Protein AF-A0A816SYZ8-F1 (afdb_monomer_lite)

Structure (mmCIF, N/CA/C/O backbone):
data_AF-A0A816SYZ8-F1
#
_entry.id   AF-A0A816SYZ8-F1
#
loop_
_atom_site.group_PDB
_atom_site.id
_atom_site.type_symbol
_atom_site.label_atom_id
_atom_site.label_alt_id
_atom_site.label_comp_id
_atom_site.label_asym_id
_atom_site.label_entity_id
_atom_site.label_seq_id
_atom_site.pdbx_PDB_ins_code
_atom_site.Cartn_x
_atom_site.Cartn_y
_atom_site.Cartn_z
_atom_site.occupancy
_atom_site.B_iso_or_equiv
_atom_site.auth_seq_id
_atom_site.auth_comp_id
_atom_site.auth_asym_id
_atom_site.auth_atom_id
_atom_site.pdbx_PDB_model_num
ATOM 1 N N . MET A 1 1 ? 52.688 -24.072 -40.831 1.00 49.75 1 MET A N 1
ATOM 2 C CA . MET A 1 1 ? 51.729 -23.255 -40.058 1.00 49.75 1 MET A CA 1
ATOM 3 C C . MET A 1 1 ? 50.571 -22.846 -40.954 1.00 49.75 1 MET A C 1
ATOM 5 O O . MET A 1 1 ? 50.800 -22.141 -41.927 1.00 49.75 1 MET A O 1
ATOM 9 N N . ARG A 1 2 ? 49.354 -23.315 -40.670 1.00 46.72 2 ARG A N 1
ATOM 10 C CA . ARG A 1 2 ? 48.093 -22.760 -41.188 1.00 46.72 2 ARG A CA 1
ATOM 11 C C . ARG A 1 2 ? 46.984 -23.252 -40.259 1.00 46.72 2 ARG A C 1
ATOM 13 O O . ARG A 1 2 ? 46.873 -24.449 -40.021 1.00 46.72 2 ARG A O 1
ATOM 20 N N . PHE A 1 3 ? 46.315 -22.293 -39.631 1.00 46.62 3 PHE A N 1
ATOM 21 C CA . PHE A 1 3 ? 45.422 -22.456 -38.488 1.00 46.62 3 PHE A CA 1
ATOM 22 C C . PHE A 1 3 ? 44.155 -23.236 -38.858 1.00 46.62 3 PHE A C 1
ATOM 24 O O . PHE A 1 3 ? 43.442 -22.861 -39.785 1.00 46.62 3 PHE A O 1
ATOM 31 N N . PHE A 1 4 ? 43.853 -24.280 -38.085 1.00 46.38 4 PHE A N 1
ATOM 32 C CA . PHE A 1 4 ? 42.517 -24.855 -37.998 1.00 46.38 4 PHE A CA 1
ATOM 33 C C . PHE A 1 4 ? 41.636 -23.891 -37.198 1.00 46.38 4 PHE A C 1
ATOM 35 O O . PHE A 1 4 ? 41.718 -23.850 -35.974 1.00 46.38 4 PHE A O 1
ATOM 42 N N . ILE A 1 5 ? 40.810 -23.095 -37.875 1.00 57.00 5 ILE A N 1
ATOM 43 C CA . ILE A 1 5 ? 39.728 -22.356 -37.216 1.00 57.00 5 ILE A CA 1
ATOM 44 C C . ILE A 1 5 ? 38.494 -23.258 -37.264 1.00 57.00 5 ILE A C 1
ATOM 46 O O . ILE A 1 5 ? 37.673 -23.171 -38.171 1.00 57.00 5 ILE A O 1
ATOM 50 N N . PHE A 1 6 ? 38.400 -24.172 -36.298 1.00 47.22 6 PHE A N 1
ATOM 51 C CA . PHE A 1 6 ? 37.133 -24.799 -35.933 1.00 47.22 6 PHE A CA 1
ATOM 52 C C . PHE A 1 6 ? 36.435 -23.860 -34.951 1.00 47.22 6 PHE A C 1
ATOM 54 O O . PHE A 1 6 ? 36.705 -23.906 -33.753 1.00 47.22 6 PHE A O 1
ATOM 61 N N . LEU A 1 7 ? 35.559 -22.985 -35.447 1.00 55.72 7 LEU A N 1
ATOM 62 C CA . LEU A 1 7 ? 34.556 -22.366 -34.587 1.00 55.72 7 LEU A CA 1
ATOM 63 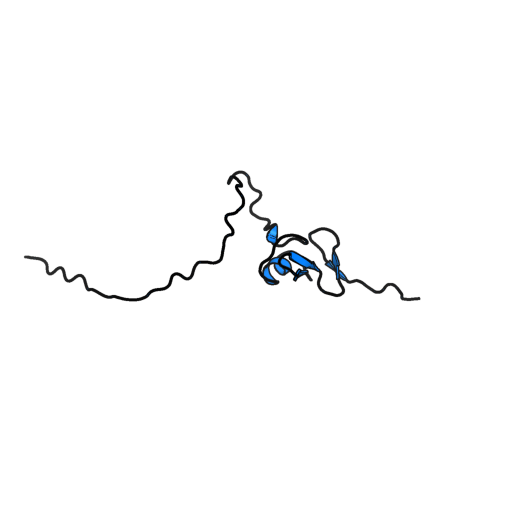C C . LEU A 1 7 ? 33.274 -23.181 -34.712 1.00 55.72 7 LEU A C 1
ATOM 65 O O . LEU A 1 7 ? 32.688 -23.333 -35.780 1.00 55.72 7 LEU A O 1
ATOM 69 N N . ILE A 1 8 ? 32.952 -23.799 -33.586 1.00 60.38 8 ILE A N 1
ATOM 70 C CA . ILE A 1 8 ? 31.922 -24.798 -33.376 1.00 60.38 8 ILE A CA 1
ATOM 71 C C . ILE A 1 8 ? 30.557 -24.118 -33.504 1.00 60.38 8 ILE A C 1
ATOM 73 O O . ILE A 1 8 ? 30.261 -23.170 -32.780 1.00 60.38 8 ILE A O 1
ATOM 77 N N . PHE A 1 9 ? 29.717 -24.618 -34.411 1.00 58.06 9 PHE A N 1
ATOM 78 C CA . PHE A 1 9 ? 28.281 -24.371 -34.357 1.00 58.06 9 PHE A CA 1
ATOM 79 C C . PHE A 1 9 ? 27.723 -25.136 -33.153 1.00 58.06 9 PHE A C 1
ATOM 81 O O . PHE A 1 9 ? 27.615 -26.359 -33.193 1.00 58.06 9 PHE A O 1
ATOM 88 N N . ALA A 1 10 ? 27.366 -24.421 -32.090 1.00 52.41 10 ALA A N 1
ATOM 89 C CA . ALA A 1 10 ? 26.468 -24.922 -31.058 1.00 52.41 10 ALA A CA 1
ATOM 90 C C . ALA A 1 10 ? 25.223 -24.034 -31.067 1.00 52.41 10 ALA A C 1
ATOM 92 O O . ALA A 1 10 ? 25.263 -22.865 -30.688 1.00 52.41 10 ALA A O 1
ATOM 93 N N . GLY A 1 11 ? 24.140 -24.585 -31.610 1.00 53.00 11 GLY A N 1
ATOM 94 C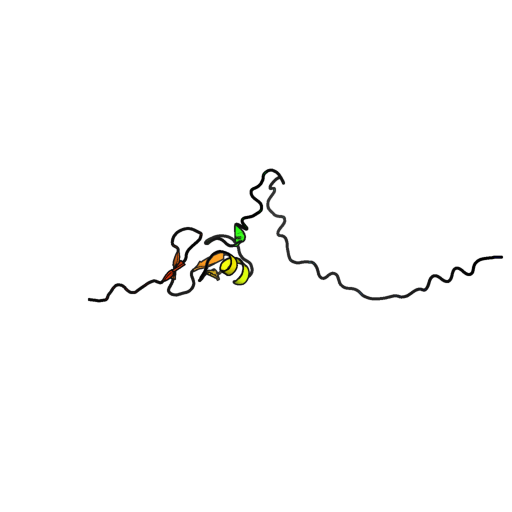 CA . GLY A 1 11 ? 22.827 -23.967 -31.600 1.00 53.00 11 GLY A CA 1
ATOM 95 C C . GLY A 1 11 ? 22.089 -24.153 -30.273 1.00 53.00 11 GLY A C 1
ATOM 96 O O . GLY A 1 11 ? 22.446 -24.997 -29.457 1.00 53.00 11 GLY A O 1
ATOM 97 N N . ALA A 1 12 ? 20.998 -23.388 -30.186 1.00 49.59 12 ALA A N 1
ATOM 98 C CA . ALA A 1 12 ? 19.872 -23.451 -29.254 1.00 49.59 12 ALA A CA 1
ATOM 99 C C . ALA A 1 12 ? 20.139 -23.045 -27.790 1.00 49.59 12 ALA A C 1
ATOM 101 O O . ALA A 1 12 ? 20.744 -23.774 -27.020 1.00 49.59 12 ALA A O 1
ATOM 102 N N . THR A 1 13 ? 19.553 -21.924 -27.360 1.00 50.19 13 THR A N 1
ATOM 103 C CA . THR A 1 13 ? 18.241 -21.938 -26.683 1.00 50.19 13 THR A CA 1
ATOM 104 C C . THR A 1 13 ? 17.580 -20.561 -26.801 1.00 50.19 13 THR A C 1
ATOM 106 O O . THR A 1 13 ? 18.204 -19.523 -26.605 1.00 50.19 13 THR A O 1
ATOM 109 N N . ALA A 1 14 ? 16.309 -20.561 -27.196 1.00 55.59 14 ALA A N 1
ATOM 110 C CA . ALA A 1 14 ? 15.427 -19.413 -27.074 1.00 55.59 14 ALA A CA 1
ATOM 111 C C . ALA A 1 14 ? 15.101 -19.193 -25.595 1.00 55.59 14 ALA A C 1
ATOM 113 O O . ALA A 1 14 ? 14.786 -20.176 -24.938 1.00 55.59 14 ALA A O 1
ATOM 114 N N . LEU A 1 15 ? 15.125 -17.942 -25.128 1.00 55.88 15 LEU A N 1
ATOM 115 C CA . LEU A 1 15 ? 14.331 -17.406 -24.012 1.00 55.88 15 LEU A CA 1
ATOM 116 C C . LEU A 1 15 ? 14.445 -15.864 -24.049 1.00 55.88 15 LEU A C 1
ATOM 118 O O . LEU A 1 15 ? 15.471 -15.328 -23.630 1.00 55.88 15 LEU A O 1
ATOM 122 N N . PRO A 1 16 ? 13.429 -15.113 -24.510 1.00 50.97 16 PRO A N 1
ATOM 123 C CA . PRO A 1 16 ? 13.193 -13.774 -24.004 1.00 50.97 16 PRO A CA 1
ATOM 124 C C . PRO A 1 16 ? 12.327 -13.932 -22.749 1.00 50.97 16 PRO A C 1
ATOM 126 O O . PRO A 1 16 ? 11.119 -14.121 -22.836 1.00 50.97 16 PRO A O 1
ATOM 129 N N . ALA A 1 17 ? 12.949 -13.926 -21.575 1.00 54.62 17 ALA A N 1
ATOM 130 C CA . ALA A 1 17 ? 12.244 -13.880 -20.294 1.00 54.62 17 ALA A CA 1
ATOM 131 C C . ALA A 1 17 ? 12.870 -12.787 -19.427 1.00 54.62 17 ALA A C 1
ATOM 133 O O . ALA A 1 17 ? 13.481 -13.034 -18.394 1.00 54.62 17 ALA A O 1
ATOM 134 N N . ASN A 1 18 ? 12.784 -11.560 -19.925 1.00 52.38 18 ASN A N 1
ATOM 135 C CA . ASN A 1 18 ? 12.782 -10.380 -19.074 1.00 52.38 18 ASN A CA 1
ATOM 136 C C . ASN A 1 18 ? 11.889 -9.337 -19.749 1.00 52.38 18 ASN A C 1
ATOM 138 O O . ASN A 1 18 ? 12.329 -8.316 -20.266 1.00 52.38 18 ASN A O 1
ATOM 142 N N . PHE A 1 19 ? 10.618 -9.716 -19.865 1.00 52.06 19 PHE A N 1
ATOM 143 C CA . PHE A 1 19 ? 9.523 -8.796 -20.103 1.00 52.06 19 PHE A CA 1
ATOM 144 C C . PHE A 1 19 ? 8.673 -8.838 -18.840 1.00 52.06 19 PHE A C 1
ATOM 146 O O . PHE A 1 19 ? 7.643 -9.499 -18.799 1.00 52.06 19 PHE A O 1
ATOM 153 N N . ASP A 1 20 ? 9.140 -8.158 -17.802 1.00 41.84 20 ASP A N 1
ATOM 154 C CA . ASP A 1 20 ? 8.249 -7.673 -16.759 1.00 41.84 20 ASP A CA 1
ATOM 155 C C . ASP A 1 20 ? 8.022 -6.194 -17.061 1.00 41.84 20 ASP A C 1
ATOM 157 O O . ASP A 1 20 ? 8.687 -5.311 -16.531 1.00 41.84 20 ASP A O 1
ATOM 161 N N . TYR A 1 21 ? 7.168 -5.973 -18.064 1.00 50.41 21 TYR A N 1
ATOM 162 C CA . TYR A 1 21 ? 6.191 -4.888 -18.111 1.00 50.41 21 TYR A CA 1
ATOM 163 C C . TYR A 1 21 ? 6.582 -3.625 -17.315 1.00 50.41 21 TYR A C 1
ATOM 165 O O . TYR A 1 21 ? 6.056 -3.361 -16.237 1.00 50.41 21 TYR A O 1
ATOM 173 N N . TYR A 1 22 ? 7.498 -2.824 -17.863 1.00 52.59 22 TYR A N 1
ATOM 174 C CA . TYR A 1 22 ? 7.537 -1.396 -17.561 1.00 52.59 22 TYR A CA 1
ATOM 175 C C . TYR A 1 22 ? 6.509 -0.750 -18.490 1.00 52.59 22 TYR A C 1
ATOM 177 O O . TYR A 1 22 ? 6.713 -0.716 -19.704 1.00 52.59 22 TYR A O 1
ATOM 185 N N . ASP A 1 23 ? 5.377 -0.311 -17.941 1.00 48.78 23 ASP A N 1
ATOM 186 C CA . ASP A 1 23 ? 4.425 0.531 -18.668 1.00 48.78 23 ASP A CA 1
ATOM 187 C C . ASP A 1 23 ? 5.085 1.894 -18.932 1.00 48.78 23 ASP A C 1
ATOM 189 O O . ASP A 1 23 ? 4.988 2.835 -18.146 1.00 48.78 23 ASP A O 1
ATOM 193 N N . ASP A 1 24 ? 5.824 1.972 -20.037 1.00 55.31 24 ASP A N 1
ATOM 194 C CA . ASP A 1 24 ? 6.375 3.194 -20.622 1.00 55.31 24 ASP A CA 1
ATOM 195 C C . ASP A 1 24 ? 5.234 3.991 -21.281 1.00 55.31 24 ASP A C 1
ATOM 197 O O . ASP A 1 24 ? 5.142 4.118 -22.499 1.00 55.31 24 ASP A O 1
ATOM 201 N N . SER A 1 25 ? 4.298 4.477 -20.462 1.00 52.44 25 SER A N 1
ATOM 202 C CA . SER A 1 25 ? 3.197 5.349 -20.900 1.00 52.44 25 SER A CA 1
ATOM 203 C C . SER A 1 25 ? 3.193 6.708 -20.190 1.00 52.44 25 SER A C 1
ATOM 205 O O . SER A 1 25 ? 2.250 7.4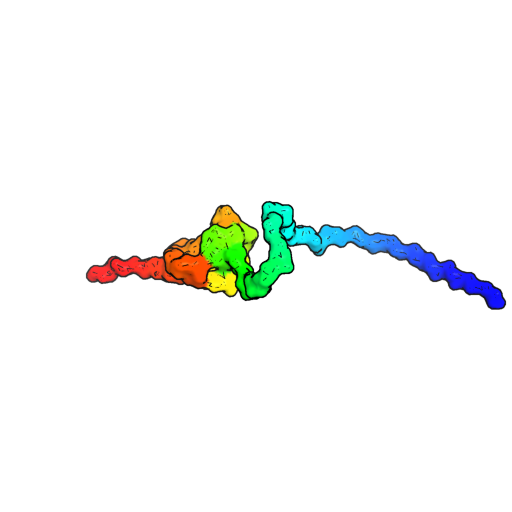84 -20.353 1.00 52.44 25 SER A O 1
ATOM 207 N N . ILE A 1 26 ? 4.246 7.060 -19.438 1.00 48.66 26 ILE A N 1
ATOM 208 C CA . ILE A 1 26 ? 4.383 8.400 -18.857 1.00 48.66 26 ILE A CA 1
ATOM 209 C C . ILE A 1 26 ? 5.725 9.035 -19.244 1.00 48.66 26 ILE A C 1
ATOM 211 O O . ILE A 1 26 ? 6.805 8.604 -18.856 1.00 48.66 26 ILE A O 1
ATOM 215 N N . LEU A 1 27 ? 5.635 10.103 -20.037 1.00 45.06 27 LEU A N 1
ATOM 216 C CA . LEU A 1 27 ? 6.738 11.010 -20.339 1.00 45.06 27 LEU A CA 1
ATOM 217 C C . LEU A 1 27 ? 7.148 11.746 -19.050 1.00 45.06 27 LEU A C 1
ATOM 219 O O . LEU A 1 27 ? 6.662 12.846 -18.791 1.00 45.06 27 LEU A O 1
ATOM 223 N N . VAL A 1 28 ? 8.034 11.165 -18.239 1.00 50.66 28 VAL A N 1
ATOM 224 C CA . VAL A 1 28 ? 8.741 11.893 -17.170 1.00 50.66 28 VAL A CA 1
ATOM 225 C C . VAL A 1 28 ? 10.242 11.946 -17.470 1.00 50.66 28 VAL A C 1
ATOM 227 O O . VAL A 1 28 ? 10.852 10.912 -17.735 1.00 50.66 28 VAL A O 1
ATOM 230 N N . PRO A 1 29 ? 10.864 13.141 -17.478 1.00 42.56 29 PRO A N 1
ATOM 231 C CA . PRO A 1 29 ? 12.299 13.272 -17.701 1.00 42.56 29 PRO A CA 1
ATOM 232 C C . PRO A 1 29 ? 13.091 12.668 -16.524 1.00 42.56 29 PRO A C 1
ATOM 234 O O . PRO A 1 29 ? 12.695 12.866 -15.372 1.00 42.56 29 PRO A O 1
ATOM 237 N N . PRO A 1 30 ? 14.236 11.997 -16.773 1.00 49.94 30 PRO A N 1
ATOM 238 C CA . PRO A 1 30 ? 15.105 11.458 -15.730 1.00 49.94 30 PRO A CA 1
ATOM 239 C C . PRO A 1 30 ? 15.899 12.603 -15.095 1.00 49.94 30 PRO A C 1
ATOM 241 O O . PRO A 1 30 ? 17.081 12.806 -15.368 1.00 49.94 30 PRO A O 1
ATOM 244 N N . THR A 1 31 ? 15.237 13.438 -14.300 1.00 50.84 31 THR A N 1
ATOM 245 C CA . THR A 1 31 ? 15.888 14.561 -13.628 1.00 50.84 31 THR A CA 1
ATOM 246 C C . THR A 1 31 ? 15.345 14.724 -12.218 1.00 50.84 31 THR A C 1
ATOM 248 O O . THR A 1 31 ? 14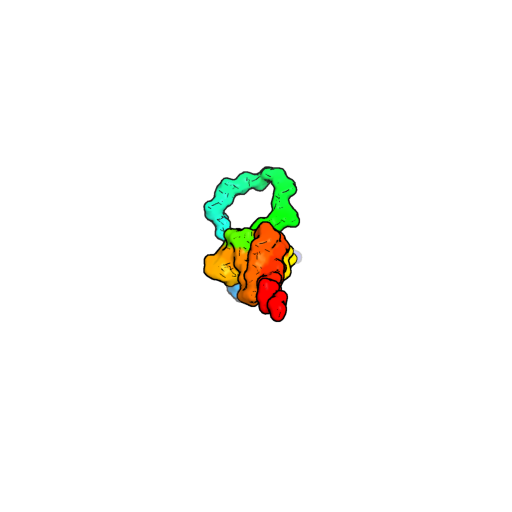.186 15.084 -12.041 1.00 50.84 31 THR A O 1
ATOM 251 N N . THR A 1 32 ? 16.249 14.573 -11.243 1.00 50.25 32 THR A N 1
ATOM 252 C CA . THR A 1 32 ? 16.157 14.947 -9.817 1.00 50.25 32 THR A CA 1
ATOM 253 C C . THR A 1 32 ? 15.589 13.892 -8.854 1.00 50.25 32 THR A C 1
ATOM 255 O O . THR A 1 32 ? 14.396 13.825 -8.625 1.00 50.25 32 THR A O 1
ATOM 258 N N . VAL A 1 33 ? 16.485 13.098 -8.247 1.00 48.03 33 VAL A N 1
ATOM 259 C CA . VAL A 1 33 ? 16.514 12.645 -6.828 1.00 48.03 33 VAL A CA 1
ATOM 260 C C . VAL A 1 33 ? 15.201 12.303 -6.076 1.00 48.03 33 VAL A C 1
ATOM 262 O O . VAL A 1 33 ? 15.191 12.301 -4.848 1.00 48.03 33 VAL A O 1
ATOM 265 N N . ALA A 1 34 ? 14.124 11.926 -6.763 1.00 48.44 34 ALA A N 1
ATOM 266 C CA . ALA A 1 34 ? 12.892 11.378 -6.182 1.00 48.44 34 ALA A CA 1
ATOM 267 C C . ALA A 1 34 ? 12.781 9.844 -6.349 1.00 48.44 34 ALA A C 1
ATOM 269 O O . ALA A 1 34 ? 11.751 9.253 -6.047 1.00 48.44 34 ALA A O 1
ATOM 270 N N . GLU A 1 35 ? 13.843 9.177 -6.807 1.00 45.50 35 GLU A N 1
ATOM 271 C CA . GLU A 1 35 ? 13.856 7.748 -7.164 1.00 45.50 35 GLU A CA 1
ATOM 272 C C . GLU A 1 35 ? 14.391 6.818 -6.053 1.00 45.50 35 GLU A C 1
ATOM 274 O O . GLU A 1 35 ? 15.116 5.867 -6.326 1.00 45.50 35 GLU A O 1
ATOM 279 N N . ILE A 1 36 ? 14.047 7.056 -4.779 1.00 53.44 36 ILE A N 1
ATOM 280 C CA . ILE A 1 36 ? 14.209 6.023 -3.722 1.00 53.44 36 ILE A CA 1
ATOM 281 C C . ILE A 1 36 ? 12.948 5.868 -2.857 1.00 53.44 36 ILE A C 1
ATOM 283 O O . ILE A 1 36 ? 12.982 5.323 -1.758 1.00 53.44 36 ILE A O 1
ATOM 287 N N . ILE A 1 37 ? 11.802 6.330 -3.347 1.00 54.09 37 ILE A N 1
ATOM 288 C CA . ILE A 1 37 ? 10.511 5.990 -2.753 1.00 54.09 37 ILE A CA 1
ATOM 289 C C . ILE A 1 37 ? 9.625 5.543 -3.902 1.00 54.09 37 ILE A C 1
ATOM 291 O O . ILE A 1 37 ? 9.179 6.351 -4.705 1.00 54.09 37 ILE A O 1
ATOM 295 N N . SER A 1 38 ? 9.451 4.229 -4.026 1.00 68.81 38 SER A N 1
ATOM 296 C CA . SER A 1 38 ? 8.539 3.634 -4.998 1.00 68.81 38 SER A CA 1
ATOM 297 C C . SER A 1 38 ? 7.118 4.062 -4.638 1.00 68.81 38 SER A C 1
ATOM 299 O O . SER A 1 38 ? 6.485 3.476 -3.761 1.00 68.81 38 SER A O 1
ATOM 301 N N . TYR A 1 39 ? 6.633 5.134 -5.266 1.00 64.31 39 TYR A N 1
ATOM 302 C CA . TYR A 1 39 ? 5.286 5.660 -5.038 1.00 64.31 39 TYR A CA 1
ATOM 303 C C . TYR A 1 39 ? 4.196 4.634 -5.406 1.00 64.31 39 TYR A C 1
ATOM 305 O O . TYR A 1 39 ? 3.103 4.711 -4.864 1.00 64.31 39 TYR A O 1
ATOM 313 N N . ASP A 1 40 ? 4.519 3.632 -6.233 1.00 69.12 40 ASP A N 1
ATOM 314 C CA . ASP A 1 40 ? 3.693 2.450 -6.556 1.00 69.12 40 ASP A CA 1
ATOM 315 C C . ASP A 1 40 ? 3.267 1.641 -5.314 1.00 69.12 40 ASP A C 1
ATOM 317 O O . ASP A 1 40 ? 2.260 0.948 -5.320 1.00 69.12 40 ASP A O 1
ATOM 321 N N . SER A 1 41 ? 3.992 1.766 -4.201 1.00 80.88 41 SER A N 1
ATOM 322 C CA . SER A 1 41 ? 3.692 1.039 -2.963 1.00 80.88 41 SER A CA 1
ATOM 323 C C . SER A 1 41 ? 2.811 1.815 -1.975 1.00 80.88 41 SER A C 1
ATOM 325 O O . SER A 1 41 ? 2.593 1.347 -0.859 1.00 80.88 41 SER A O 1
ATOM 327 N N . LEU A 1 42 ? 2.348 3.018 -2.330 1.00 87.38 42 LEU A N 1
ATOM 328 C CA . LEU A 1 42 ? 1.514 3.871 -1.475 1.00 87.38 42 LEU A CA 1
ATOM 329 C C . LEU A 1 42 ? 0.022 3.608 -1.699 1.00 87.38 42 LEU A C 1
ATOM 331 O O . LEU A 1 42 ? -0.405 3.265 -2.799 1.00 87.38 42 LEU A O 1
ATOM 335 N N . LEU A 1 43 ? -0.806 3.862 -0.682 1.00 90.12 43 LEU A N 1
ATOM 336 C CA . LEU A 1 43 ? -2.261 3.716 -0.812 1.00 90.12 43 LEU A CA 1
ATOM 337 C C . LEU A 1 43 ? -2.821 4.605 -1.941 1.00 90.12 43 LEU A C 1
ATOM 339 O O . LEU A 1 43 ? -2.494 5.787 -2.043 1.00 90.12 43 LEU A O 1
ATOM 343 N N . GLY A 1 44 ? -3.674 4.030 -2.792 1.00 87.31 44 GLY A N 1
ATOM 344 C CA . GLY A 1 44 ? -4.299 4.679 -3.950 1.00 87.31 44 GLY A CA 1
ATOM 345 C C . GLY A 1 44 ? -3.462 4.688 -5.237 1.00 87.31 44 GLY A C 1
ATOM 346 O O . GLY A 1 44 ? -4.000 5.007 -6.311 1.00 87.31 44 GLY A O 1
ATOM 347 N N . TYR A 1 45 ? -2.183 4.313 -5.160 1.00 86.00 45 TYR A N 1
ATOM 348 C CA . TYR A 1 45 ? -1.314 4.171 -6.327 1.00 86.00 45 TYR A CA 1
ATOM 349 C C . TYR A 1 45 ? -1.539 2.844 -7.023 1.00 86.00 45 TYR A C 1
ATOM 351 O O . TYR A 1 45 ? -2.122 1.926 -6.450 1.00 86.00 45 TYR A O 1
ATOM 359 N N . SER A 1 46 ? -1.136 2.800 -8.291 1.00 84.62 46 SER A N 1
ATOM 360 C CA . SER A 1 46 ? -1.212 1.593 -9.098 1.00 84.62 46 SER A CA 1
ATOM 361 C C . SER A 1 46 ? -0.390 0.475 -8.463 1.00 84.62 46 SER A C 1
ATOM 363 O O . SER A 1 46 ? 0.588 0.742 -7.784 1.00 84.62 46 SER A O 1
ATOM 365 N N . CYS A 1 47 ? -0.805 -0.765 -8.669 1.00 87.62 47 CYS A N 1
ATOM 366 C CA . CYS A 1 47 ? -0.061 -1.939 -8.243 1.00 87.62 47 CYS A CA 1
ATOM 367 C C . CYS A 1 47 ? -0.359 -3.105 -9.182 1.00 87.62 47 CYS A C 1
ATOM 369 O O . CYS A 1 47 ? -1.404 -3.153 -9.837 1.00 87.62 47 CYS A O 1
ATOM 371 N N . HIS A 1 48 ? 0.559 -4.068 -9.226 1.00 88.38 48 HIS A N 1
ATOM 372 C CA . HIS A 1 48 ? 0.384 -5.311 -9.981 1.00 88.38 48 HIS A CA 1
ATOM 373 C C . HIS A 1 48 ? 0.136 -6.526 -9.075 1.00 88.38 48 HIS A C 1
ATOM 375 O O . HIS A 1 48 ? -0.516 -7.489 -9.467 1.00 88.38 48 HIS A O 1
ATOM 381 N N . SER A 1 49 ? 0.664 -6.485 -7.852 1.00 86.69 49 SER A N 1
ATOM 382 C CA . SER A 1 49 ? 0.633 -7.576 -6.883 1.00 86.69 49 SER A CA 1
ATOM 383 C C . SER A 1 49 ? 0.532 -7.009 -5.471 1.00 86.69 49 SER A C 1
ATOM 385 O O . SER A 1 49 ? 1.049 -5.929 -5.194 1.00 86.69 49 SER A O 1
ATOM 387 N N . ASP A 1 50 ? -0.055 -7.768 -4.545 1.00 88.00 50 ASP A N 1
ATOM 388 C CA . ASP A 1 50 ? -0.100 -7.422 -3.116 1.00 88.00 50 ASP A CA 1
ATOM 389 C C . ASP A 1 50 ? 1.295 -7.148 -2.535 1.00 88.00 50 ASP A C 1
ATOM 391 O O . ASP A 1 50 ? 1.463 -6.325 -1.635 1.00 88.00 50 ASP A O 1
ATOM 395 N N . ARG A 1 51 ? 2.329 -7.785 -3.101 1.00 84.44 51 ARG A N 1
ATOM 396 C CA . ARG A 1 51 ? 3.724 -7.577 -2.703 1.00 84.44 51 ARG A CA 1
ATOM 397 C C . ARG A 1 51 ? 4.210 -6.149 -2.971 1.00 84.44 51 ARG A C 1
ATOM 399 O O . ARG A 1 51 ? 5.089 -5.686 -2.247 1.00 84.44 51 ARG A O 1
ATOM 406 N N . ASN A 1 52 ? 3.651 -5.457 -3.970 1.00 81.38 52 ASN A N 1
ATOM 407 C CA . ASN A 1 52 ? 3.965 -4.054 -4.251 1.00 81.38 52 ASN A CA 1
ATOM 408 C C . ASN A 1 52 ? 3.510 -3.153 -3.098 1.00 81.38 52 ASN A C 1
ATOM 410 O O . ASN A 1 52 ? 4.276 -2.298 -2.658 1.00 81.38 52 ASN A O 1
ATOM 414 N N . CYS A 1 53 ? 2.307 -3.383 -2.570 1.00 87.31 53 CYS A N 1
ATOM 415 C CA . CYS A 1 53 ? 1.707 -2.571 -1.511 1.00 87.31 53 CYS A CA 1
ATOM 416 C C . CYS A 1 53 ? 2.281 -2.911 -0.128 1.00 87.31 53 CYS A C 1
ATOM 418 O O . CYS A 1 53 ? 2.637 -2.019 0.645 1.00 87.31 53 CYS A O 1
ATOM 420 N N . GLY A 1 54 ? 2.463 -4.206 0.152 1.00 78.19 54 GLY A N 1
ATOM 421 C CA . GLY A 1 54 ? 2.928 -4.701 1.450 1.00 78.19 54 GLY A CA 1
ATOM 422 C C . GLY A 1 54 ? 4.382 -4.364 1.805 1.00 78.19 54 GLY A C 1
ATOM 423 O O . GLY A 1 54 ? 4.812 -4.639 2.923 1.00 78.19 54 GLY A O 1
ATOM 424 N N . GLY A 1 55 ? 5.162 -3.793 0.879 1.00 79.25 55 GLY A N 1
ATOM 425 C CA . GLY A 1 55 ? 6.556 -3.406 1.126 1.00 79.25 55 GLY A CA 1
ATOM 426 C C . GLY A 1 55 ? 6.718 -2.104 1.921 1.00 79.25 55 GLY A C 1
ATOM 427 O O . GLY A 1 55 ? 7.665 -1.984 2.697 1.00 79.25 55 GLY A O 1
ATOM 428 N N . LEU A 1 56 ? 5.806 -1.141 1.737 1.00 79.94 56 LEU A N 1
ATOM 429 C CA . LEU A 1 56 ? 5.834 0.165 2.414 1.00 79.94 56 LEU A CA 1
ATOM 430 C C . LEU A 1 56 ? 4.638 0.373 3.342 1.00 79.94 56 LEU A C 1
ATOM 432 O O . LEU A 1 56 ? 4.784 1.042 4.365 1.00 79.94 56 LEU A O 1
ATOM 436 N N . VAL A 1 57 ? 3.479 -0.202 3.012 1.00 87.81 57 VAL A N 1
ATOM 437 C CA . VAL A 1 57 ? 2.262 -0.078 3.813 1.00 87.81 57 VAL A CA 1
ATOM 438 C C . VAL A 1 57 ? 1.877 -1.442 4.354 1.00 87.81 57 VAL A C 1
ATOM 440 O O . VAL A 1 57 ? 1.418 -2.322 3.628 1.00 87.81 57 VAL A O 1
ATOM 443 N N . SER A 1 58 ? 2.049 -1.617 5.661 1.00 90.00 58 SER A N 1
ATOM 444 C CA . SER A 1 58 ? 1.579 -2.816 6.345 1.00 90.00 58 SER A CA 1
ATOM 445 C C . SER A 1 58 ? 0.056 -2.893 6.289 1.00 90.00 58 SER A C 1
ATOM 447 O O . SER A 1 58 ? -0.633 -1.900 6.529 1.00 90.00 58 SER A O 1
ATOM 449 N N . ASN A 1 59 ? -0.456 -4.098 6.065 1.00 91.50 59 ASN A N 1
ATOM 450 C CA . ASN A 1 59 ? -1.878 -4.384 5.904 1.00 91.50 59 ASN A CA 1
ATOM 451 C C . ASN A 1 59 ? -2.521 -3.695 4.688 1.00 91.50 59 ASN A C 1
ATOM 453 O O . ASN A 1 59 ? -3.647 -3.200 4.768 1.00 91.50 59 ASN A O 1
ATOM 457 N N . ALA A 1 60 ? -1.790 -3.633 3.571 1.00 92.25 60 ALA A N 1
ATOM 458 C CA . ALA A 1 60 ? -2.297 -3.184 2.280 1.00 92.25 60 ALA A CA 1
ATOM 459 C C . ALA A 1 60 ? -2.202 -4.294 1.224 1.00 92.25 60 ALA A C 1
ATOM 461 O O . ALA A 1 60 ? -1.222 -5.039 1.174 1.00 92.25 60 ALA A O 1
ATOM 462 N N . LEU A 1 61 ? -3.211 -4.363 0.359 1.00 92.75 61 LEU A N 1
ATOM 463 C CA . LEU A 1 61 ? -3.350 -5.307 -0.748 1.00 92.75 61 LEU A CA 1
ATOM 464 C C . LEU A 1 61 ? -3.548 -4.560 -2.061 1.00 92.75 61 LEU A C 1
ATOM 466 O O . LEU A 1 61 ? -3.967 -3.402 -2.083 1.00 92.75 61 LEU A O 1
ATOM 470 N N . CYS A 1 62 ? -3.291 -5.250 -3.164 1.00 92.50 62 CYS A N 1
ATOM 471 C CA . CYS A 1 62 ? -3.546 -4.738 -4.491 1.00 92.50 62 CYS A CA 1
ATOM 472 C C . CYS A 1 62 ? -4.976 -5.076 -4.925 1.00 92.50 62 CYS A C 1
ATOM 474 O O . CYS A 1 62 ? -5.280 -6.182 -5.370 1.00 92.50 62 CYS A O 1
ATOM 476 N N . VAL A 1 63 ? -5.874 -4.101 -4.815 1.00 92.69 63 VAL A N 1
ATOM 477 C CA . VAL A 1 63 ? -7.295 -4.235 -5.139 1.00 92.69 63 VAL A CA 1
ATOM 478 C C . VAL A 1 63 ? -7.595 -3.426 -6.399 1.00 92.69 63 VAL A C 1
ATOM 480 O O . VAL A 1 63 ? -7.327 -2.233 -6.467 1.00 92.69 63 VAL A O 1
ATOM 483 N N . ASN A 1 64 ? -8.126 -4.076 -7.441 1.00 91.75 64 ASN A N 1
ATOM 484 C CA . ASN A 1 64 ? -8.399 -3.442 -8.744 1.00 91.75 64 ASN A CA 1
ATOM 485 C C . ASN A 1 64 ? -7.189 -2.696 -9.348 1.00 91.75 64 ASN A C 1
ATOM 487 O O . ASN A 1 64 ? -7.340 -1.657 -9.991 1.00 91.75 64 ASN A O 1
ATOM 491 N N . GLY A 1 65 ? -5.981 -3.224 -9.132 1.00 86.69 65 GLY A N 1
ATOM 492 C CA . GLY A 1 65 ? -4.748 -2.593 -9.596 1.00 86.69 65 GLY A CA 1
ATOM 493 C C . GLY A 1 65 ? -4.377 -1.331 -8.819 1.00 86.69 65 GLY A C 1
ATOM 494 O O . GLY A 1 65 ? -3.603 -0.532 -9.337 1.00 86.69 65 GLY A O 1
ATOM 495 N N . LYS A 1 66 ? -4.926 -1.128 -7.612 1.00 90.56 66 LYS A N 1
ATOM 496 C CA . LYS A 1 66 ? -4.536 -0.065 -6.682 1.00 90.56 66 LYS A CA 1
ATOM 497 C C . LYS A 1 66 ? -4.264 -0.583 -5.276 1.00 90.56 66 LYS A C 1
ATOM 499 O O . LYS A 1 66 ? -4.919 -1.510 -4.816 1.00 90.56 66 LYS A O 1
ATOM 504 N N . CYS A 1 67 ? -3.317 0.032 -4.575 1.00 92.12 67 CYS A N 1
ATOM 505 C CA . CYS A 1 67 ? -3.061 -0.320 -3.184 1.00 92.12 67 CYS A CA 1
ATOM 506 C C . CYS A 1 67 ? -4.187 0.186 -2.280 1.00 92.12 67 CYS A C 1
ATOM 508 O O . CYS A 1 67 ? -4.418 1.392 -2.169 1.00 92.12 67 CYS A O 1
ATOM 510 N N . GLU A 1 68 ? -4.854 -0.732 -1.596 1.00 93.12 68 GLU A N 1
ATOM 511 C CA . GLU A 1 68 ? -5.922 -0.460 -0.638 1.00 93.12 68 GLU A CA 1
ATOM 512 C C . GLU A 1 68 ? -5.653 -1.206 0.672 1.00 93.12 68 GLU A C 1
ATOM 514 O O . GLU A 1 68 ? -4.917 -2.189 0.698 1.00 93.12 68 GLU A O 1
ATOM 519 N N . CYS A 1 69 ? -6.224 -0.738 1.781 1.00 94.19 69 CYS A N 1
ATOM 520 C CA . CYS A 1 69 ? -6.061 -1.424 3.060 1.00 94.19 69 CYS A CA 1
ATOM 521 C C . CYS A 1 69 ? -6.801 -2.766 3.079 1.00 94.19 69 CYS A C 1
ATOM 523 O O . CYS A 1 69 ? -7.876 -2.912 2.495 1.00 94.19 69 CYS A O 1
ATOM 525 N N . GLU A 1 70 ? -6.239 -3.732 3.802 1.00 92.81 70 GLU A N 1
ATOM 526 C CA . GLU A 1 70 ? -6.864 -5.027 4.045 1.00 92.81 70 GLU A CA 1
ATOM 527 C C . GLU A 1 70 ? -8.254 -4.881 4.684 1.00 92.81 70 GLU A C 1
ATOM 529 O O . GLU A 1 70 ? -8.491 -3.949 5.463 1.00 92.81 70 GLU A O 1
ATOM 534 N N . PRO A 1 71 ? -9.186 -5.815 4.419 1.00 90.50 71 PRO A N 1
ATOM 535 C CA . PRO A 1 71 ? -10.477 -5.832 5.092 1.00 90.50 71 PRO A CA 1
ATOM 536 C C . PRO A 1 71 ? -10.313 -5.802 6.616 1.00 90.50 71 PRO A C 1
ATOM 538 O O . PRO A 1 71 ? -9.626 -6.636 7.197 1.00 90.50 71 PRO A O 1
ATOM 541 N N . GLY A 1 72 ? -10.971 -4.846 7.271 1.00 89.62 72 GLY A N 1
ATOM 542 C CA . GLY A 1 72 ? -10.812 -4.617 8.712 1.00 89.62 72 GLY A CA 1
ATOM 543 C C . GLY A 1 72 ? -9.794 -3.532 9.064 1.00 89.62 72 GLY A C 1
ATOM 544 O O . GLY A 1 72 ? -9.692 -3.180 10.236 1.00 89.62 72 GLY A O 1
ATOM 545 N N . TYR A 1 73 ? -9.122 -2.941 8.076 1.00 92.19 73 TYR A N 1
ATOM 546 C CA . TYR A 1 73 ? -8.274 -1.765 8.231 1.00 92.19 73 TYR A CA 1
ATOM 547 C C . TYR A 1 73 ? -8.822 -0.571 7.437 1.00 92.19 73 TYR A C 1
ATOM 549 O O . TYR A 1 73 ? -9.516 -0.723 6.434 1.00 92.19 73 TYR A O 1
ATOM 557 N N . ILE A 1 74 ? -8.506 0.641 7.890 1.00 91.38 74 ILE A N 1
ATOM 558 C CA . ILE A 1 74 ? -8.829 1.907 7.233 1.00 91.38 74 ILE A CA 1
ATOM 559 C C . ILE A 1 74 ? -7.551 2.694 6.948 1.00 91.38 74 ILE A C 1
ATOM 561 O O . ILE A 1 74 ? -6.634 2.741 7.771 1.00 91.38 74 ILE A O 1
ATOM 565 N N . ALA A 1 75 ? -7.496 3.328 5.779 1.00 90.50 75 ALA A N 1
ATOM 566 C CA . ALA A 1 75 ? -6.376 4.170 5.384 1.00 90.50 75 ALA A CA 1
ATOM 567 C C . ALA A 1 75 ? -6.240 5.376 6.324 1.00 90.50 75 ALA A C 1
ATOM 569 O O . ALA A 1 75 ? -7.169 6.169 6.482 1.00 90.50 75 ALA A O 1
ATOM 570 N N . ASN A 1 76 ? -5.060 5.533 6.917 1.00 91.12 76 ASN A N 1
ATOM 571 C CA . ASN A 1 76 ? -4.656 6.714 7.668 1.00 91.12 76 ASN A CA 1
ATOM 572 C C . ASN A 1 76 ? -3.514 7.410 6.922 1.00 91.12 76 ASN A C 1
ATOM 574 O O . ASN A 1 76 ? -2.331 7.195 7.199 1.00 91.12 76 ASN A O 1
ATOM 578 N N . GLY A 1 77 ? -3.882 8.221 5.933 1.00 88.25 77 GLY A N 1
ATOM 579 C CA . GLY A 1 77 ? -2.936 8.810 4.989 1.00 88.25 77 GLY A CA 1
ATOM 580 C C . GLY A 1 77 ? -2.513 7.816 3.905 1.00 88.25 77 GLY A C 1
ATOM 581 O O . GLY A 1 77 ? -3.286 6.942 3.527 1.00 88.25 77 GLY A O 1
ATOM 582 N N . LEU A 1 78 ? -1.292 7.977 3.389 1.00 85.88 78 LEU A N 1
ATOM 583 C CA . LEU A 1 78 ? -0.774 7.185 2.264 1.00 85.88 78 LEU A CA 1
ATOM 584 C C . LEU A 1 78 ? 0.084 5.984 2.691 1.00 85.88 78 LEU A C 1
ATOM 586 O O . LEU A 1 78 ? 0.349 5.115 1.865 1.00 85.88 78 LEU A O 1
ATOM 590 N N . TRP A 1 79 ? 0.528 5.952 3.953 1.00 88.06 79 TRP A N 1
ATOM 591 C CA . TRP A 1 79 ? 1.575 5.033 4.430 1.00 88.06 79 TRP A CA 1
ATOM 592 C C . TRP A 1 79 ? 1.113 4.051 5.507 1.00 88.06 79 TRP A C 1
ATOM 594 O O . TRP A 1 79 ? 1.898 3.218 5.951 1.00 88.06 79 TRP A O 1
ATOM 604 N N . SER A 1 80 ? -0.133 4.168 5.967 1.00 90.19 80 SER A N 1
ATOM 605 C CA . SER A 1 80 ? -0.595 3.458 7.157 1.00 90.19 80 SER A CA 1
ATOM 606 C C . SER A 1 80 ? -2.025 2.975 6.995 1.00 90.19 80 SER A C 1
ATOM 608 O O . SER A 1 80 ? -2.909 3.745 6.623 1.00 90.19 80 SER A O 1
ATOM 610 N N . CYS A 1 81 ? -2.254 1.725 7.380 1.00 93.12 81 CYS A N 1
ATOM 611 C CA . CYS A 1 81 ? -3.575 1.139 7.550 1.00 93.12 81 CYS A CA 1
ATOM 612 C C . CYS A 1 81 ? -3.812 0.901 9.045 1.00 93.12 81 CYS A C 1
ATOM 614 O O . CYS A 1 81 ? -3.043 0.202 9.705 1.00 93.12 81 CYS A O 1
ATOM 616 N N . LEU A 1 82 ? -4.851 1.524 9.597 1.00 91.69 82 LEU A N 1
ATOM 617 C CA . LEU A 1 82 ? -5.238 1.371 10.997 1.00 91.69 82 LEU A CA 1
ATOM 618 C C . LEU A 1 82 ? -6.344 0.337 11.113 1.00 91.69 82 LEU A C 1
ATOM 620 O O . LEU A 1 82 ? -7.316 0.397 10.370 1.00 91.69 82 LEU A O 1
ATOM 624 N N . GLU A 1 83 ? -6.221 -0.584 12.061 1.00 91.69 83 GLU A N 1
ATOM 625 C CA . GLU A 1 83 ? -7.291 -1.536 12.342 1.00 91.69 83 GLU A CA 1
ATOM 626 C C . GLU A 1 83 ? -8.551 -0.775 12.758 1.00 91.69 83 GLU A C 1
ATOM 628 O O . GLU A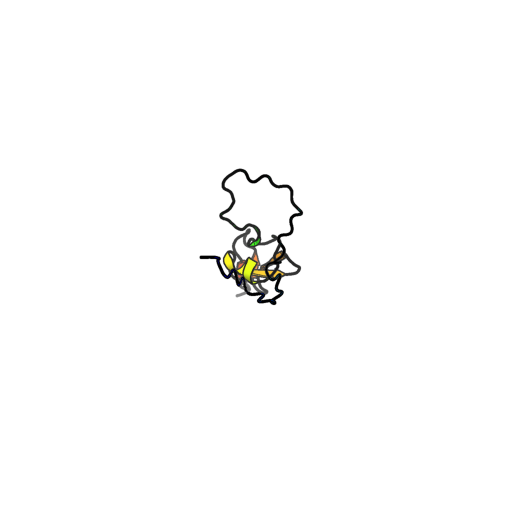 1 83 ? -8.524 0.102 13.631 1.00 91.69 83 GLU A O 1
ATOM 633 N N . ILE A 1 84 ? -9.673 -1.135 12.147 1.00 85.88 84 ILE A N 1
ATOM 634 C CA . ILE A 1 84 ? -10.989 -0.668 12.545 1.00 85.88 84 ILE A CA 1
ATOM 635 C C . ILE A 1 84 ? -11.332 -1.423 13.826 1.00 85.88 84 ILE A C 1
ATOM 637 O O . ILE A 1 84 ? -12.096 -2.392 13.823 1.00 85.88 84 ILE A O 1
ATOM 641 N N . LYS A 1 85 ? -10.776 -0.973 14.957 1.00 81.94 85 LYS A N 1
ATOM 642 C CA . LYS A 1 85 ? -11.331 -1.350 16.250 1.00 81.94 85 LYS A CA 1
ATOM 643 C C . LYS A 1 85 ? -12.772 -0.895 16.219 1.00 81.94 85 LYS A C 1
ATOM 645 O O . LYS A 1 85 ? -13.050 0.299 16.089 1.00 81.94 85 LYS A O 1
ATOM 650 N N . LYS A 1 86 ? -13.696 -1.845 16.321 1.00 67.81 86 LYS A N 1
ATOM 651 C CA . LYS A 1 86 ? -15.077 -1.523 16.642 1.00 67.81 86 LYS A CA 1
ATOM 652 C C . LYS A 1 86 ? -15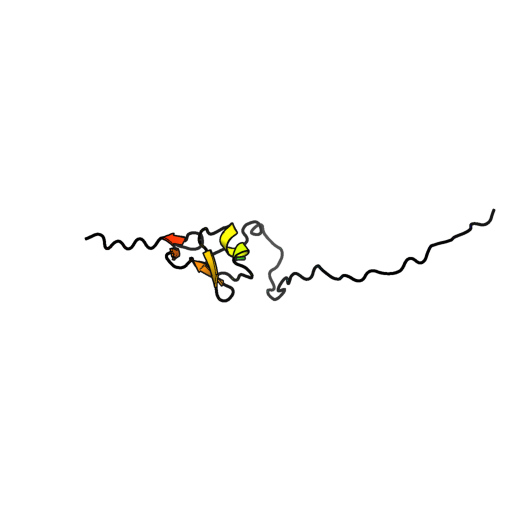.056 -0.954 18.050 1.00 67.81 86 LYS A C 1
ATOM 654 O O . LYS A 1 86 ? -15.257 -1.675 19.014 1.00 67.81 86 LYS A O 1
ATOM 659 N N . SER A 1 87 ? -14.764 0.340 18.166 1.00 64.06 87 SER A N 1
ATOM 660 C CA . SER A 1 87 ? -15.000 1.125 19.368 1.00 64.06 87 SER A CA 1
ATOM 661 C C . SER A 1 87 ? -16.510 1.298 19.500 1.00 64.06 87 SER A C 1
ATOM 663 O O . SER A 1 87 ? -17.071 2.371 19.311 1.00 64.06 87 SER A O 1
ATOM 665 N N . CYS A 1 88 ? -17.166 0.176 19.749 1.00 65.31 88 CYS A N 1
ATOM 666 C CA . CYS A 1 88 ? -18.486 0.065 20.325 1.00 65.31 88 CYS A CA 1
ATOM 667 C C . CYS A 1 88 ? -18.351 -0.878 21.531 1.00 65.31 88 CYS A C 1
ATOM 669 O O . CYS A 1 88 ? -19.150 -1.793 21.691 1.00 65.31 88 CYS A O 1
ATOM 671 N N . ASP A 1 89 ? -17.297 -0.693 22.332 1.00 60.97 89 ASP A N 1
ATOM 672 C CA . ASP A 1 89 ? -17.282 -1.148 23.720 1.00 60.97 89 ASP A CA 1
ATOM 673 C C . ASP A 1 89 ? -18.101 -0.115 24.503 1.00 60.97 89 ASP A C 1
ATOM 675 O O . ASP A 1 89 ? -17.633 0.993 24.773 1.00 60.97 89 ASP A O 1
ATOM 679 N N . ASN A 1 90 ? -19.373 -0.450 24.726 1.00 55.47 90 ASN A N 1
ATOM 680 C CA . ASN A 1 90 ? -20.299 0.256 25.610 1.00 55.47 90 ASN A CA 1
ATOM 681 C C . ASN A 1 90 ? -20.357 -0.457 26.957 1.00 55.47 90 ASN A C 1
ATOM 683 O O . ASN A 1 90 ? -20.753 -1.646 26.944 1.00 55.47 90 ASN A O 1
#

Organism: NCBI:txid392030

pLDDT: mean 70.88, std 18.41, range [41.84, 94.19]

InterPro domains:
  IPR006149 EB domain [PF01683] (41-77)

Foldseek 3Di:
DDDDPPPDDDDDDDDPPPPPDPPPPDPDDPDDDPPPDPLCLWAFHFADFQVSVCPQEPQWTQDPRGTDHHPQWDDPHTRYTHGPPPPPPD

Secondary structure (DSSP, 8-state):
-----------------------------S-SS-TTS-GGGSTTSB-SSHHHHTTTSTTEEEETTEEEEPTTEEE-SSS-EEE-------

Sequence (90 aa):
MRFFIFLIFAGATALPANFDYYDDSILVPPTTVAEIISYDSLLGYSCHSDRNCGGLVSNALCVNGKCECEPGYIANGLWSCLEIKKSCDN

Radius of gyration: 24.04 Å; chains: 1; bounding box: 72×40×67 Å